Protein AF-H1W2R5-F1 (afdb_monomer)

InterPro domains:
  IPR052895 Heterokaryon Regulation/Transcriptional Modulator [PTHR24148] (13-73)

Organism: Colletotrichum higginsianum (strain IMI 349063) (NCBI:txid759273)

Nearest PDB structures (foldseek):
  2mhg-assembly1_B  TM=4.014E-01  e=4.380E+00  Pseudomonas aeruginosa PAO1

pLDDT: mean 92.25, std 11.17, range [41.59, 98.12]

Mean predicted aligned error: 4.06 Å

Solvent-accessible surface area (backbone atoms only — not comparable to full-atom values): 5048 Å² total; per-residue (Å²): 135,81,78,76,77,60,60,40,84,45,77,56,96,95,40,48,31,39,33,41,64,88,71,57,96,85,56,40,84,39,83,49,92,95,48,60,47,29,32,35,35,32,79,38,92,88,40,87,88,21,26,27,80,74,37,67,28,52,40,68,75,38,43,67,48,64,67,62,61,89,88,71,81,83,77,94,79,51,74,97

Radius of gyration: 13.15 Å; Cα contacts (8 Å, |Δi|>4): 137; chains: 1; bounding box: 33×32×28 Å

Sequence (80 aa):
MRAALDLVLARGGRYVGMVPEGCEAGDEIWVLKGCNAPFVLRRSAEREGARRIVGAAYVHGIMNGEAVEEGVEFEPVSIH

Secondary structure (DSSP, 8-state):
------EEEEEETTEEEEEETT--TT-EEE--TT-SS-EEEEE-SSSTTEEEEEEE-EETTTGGGTT--TTPPPPP-EE-

Structure (mmCIF, N/CA/C/O backbone):
data_AF-H1W2R5-F1
#
_entry.id   AF-H1W2R5-F1
#
loop_
_atom_site.group_PDB
_atom_site.id
_atom_site.type_symbol
_atom_site.label_atom_id
_atom_site.label_alt_id
_atom_site.label_comp_id
_atom_site.label_asym_id
_atom_site.label_entity_id
_atom_site.label_seq_id
_atom_site.pdbx_PDB_ins_code
_atom_site.Cartn_x
_atom_site.Cartn_y
_atom_site.Cartn_z
_atom_site.occupancy
_atom_site.B_iso_or_equiv
_atom_site.auth_seq_id
_atom_site.auth_comp_id
_atom_site.auth_asym_id
_atom_site.auth_atom_id
_atom_site.pdbx_PDB_model_num
ATOM 1 N N . MET A 1 1 ? 12.989 21.171 -10.008 1.00 41.59 1 MET A N 1
ATOM 2 C CA . MET A 1 1 ? 13.231 19.717 -9.952 1.00 41.59 1 MET A CA 1
ATOM 3 C C . MET A 1 1 ? 11.894 19.040 -9.678 1.00 41.59 1 MET A C 1
ATOM 5 O O . MET A 1 1 ? 11.462 19.012 -8.537 1.00 41.59 1 MET A O 1
ATOM 9 N N . ARG A 1 2 ? 11.166 18.616 -10.718 1.00 42.81 2 ARG A N 1
ATOM 10 C CA . ARG A 1 2 ? 10.088 17.637 -10.529 1.00 42.81 2 ARG A CA 1
ATOM 11 C C . ARG A 1 2 ? 10.809 16.299 -10.460 1.00 42.81 2 ARG A C 1
ATOM 13 O O . ARG A 1 2 ? 11.374 15.896 -11.469 1.00 42.81 2 ARG A O 1
ATOM 20 N N . ALA A 1 3 ? 10.873 15.679 -9.285 1.00 49.62 3 ALA A N 1
ATOM 21 C CA . ALA A 1 3 ? 11.109 14.245 -9.260 1.00 49.62 3 ALA A CA 1
ATOM 22 C C . ALA A 1 3 ? 9.932 13.649 -10.034 1.00 49.62 3 ALA A C 1
ATOM 24 O O . ALA A 1 3 ? 8.778 13.869 -9.654 1.00 49.62 3 ALA A O 1
ATOM 25 N N . ALA A 1 4 ? 10.198 13.043 -11.189 1.00 55.53 4 ALA A N 1
ATOM 26 C CA . ALA A 1 4 ? 9.205 12.167 -11.774 1.00 55.53 4 ALA A CA 1
ATOM 27 C C . ALA A 1 4 ? 8.932 11.113 -10.698 1.00 55.53 4 ALA A C 1
ATOM 29 O O . ALA A 1 4 ? 9.861 10.506 -10.172 1.00 55.53 4 ALA A O 1
ATOM 30 N N . LEU A 1 5 ? 7.680 11.003 -10.264 1.00 63.44 5 LEU A N 1
ATOM 31 C CA . LEU A 1 5 ? 7.270 9.805 -9.560 1.00 63.44 5 LEU A CA 1
ATOM 32 C C . LEU A 1 5 ? 7.286 8.730 -10.641 1.00 63.44 5 LEU A C 1
ATOM 34 O O . LEU A 1 5 ? 6.417 8.748 -11.516 1.00 63.44 5 LEU A O 1
ATOM 38 N N . ASP A 1 6 ? 8.314 7.885 -10.633 1.00 85.75 6 ASP A N 1
ATOM 39 C CA . ASP A 1 6 ? 8.379 6.730 -11.517 1.00 85.75 6 ASP A CA 1
ATOM 40 C C . ASP A 1 6 ? 7.253 5.790 -11.087 1.00 85.75 6 ASP A C 1
ATOM 42 O O . ASP A 1 6 ? 7.327 5.100 -10.070 1.00 85.75 6 ASP A O 1
ATOM 46 N N . LEU A 1 7 ? 6.132 5.896 -11.799 1.00 90.31 7 LEU A N 1
ATOM 47 C CA . LEU A 1 7 ? 4.903 5.175 -11.520 1.00 90.31 7 LEU A CA 1
ATOM 48 C C . LEU A 1 7 ? 4.536 4.319 -12.721 1.00 90.31 7 LEU A C 1
ATOM 50 O O . LEU A 1 7 ? 4.556 4.778 -13.864 1.00 90.31 7 LEU A O 1
ATOM 54 N N . VAL A 1 8 ? 4.111 3.095 -12.443 1.00 94.44 8 VAL A N 1
ATOM 55 C CA . VAL A 1 8 ? 3.639 2.141 -13.443 1.00 94.44 8 VAL A CA 1
ATOM 56 C C . VAL A 1 8 ? 2.154 1.860 -13.251 1.00 94.44 8 VAL A C 1
ATOM 58 O O . VAL A 1 8 ? 1.635 1.877 -12.133 1.00 94.44 8 VAL A O 1
ATOM 61 N N . LEU A 1 9 ? 1.449 1.614 -14.356 1.00 95.69 9 LEU A N 1
ATOM 62 C CA . LEU A 1 9 ? 0.041 1.234 -14.314 1.00 95.69 9 LEU A CA 1
ATOM 63 C C . LEU A 1 9 ? -0.085 -0.209 -13.808 1.00 95.69 9 LEU A C 1
ATOM 65 O O . LEU A 1 9 ? 0.514 -1.123 -14.371 1.00 95.69 9 LEU A O 1
ATOM 69 N N . ALA A 1 10 ? -0.916 -0.415 -12.793 1.00 95.25 10 ALA A N 1
ATOM 70 C CA . ALA A 1 10 ? -1.241 -1.723 -12.244 1.00 95.25 10 ALA A CA 1
ATOM 71 C C . ALA A 1 10 ? -2.753 -1.972 -12.274 1.00 95.25 10 ALA A C 1
ATOM 73 O O . ALA A 1 10 ? -3.570 -1.054 -12.139 1.00 95.25 10 ALA A O 1
ATOM 74 N N . ARG A 1 11 ? -3.131 -3.243 -12.435 1.00 94.69 11 ARG A N 1
ATOM 75 C CA . ARG A 1 11 ? -4.524 -3.701 -12.424 1.00 94.69 11 ARG A CA 1
ATOM 76 C C . ARG A 1 11 ? -4.658 -4.931 -11.535 1.00 94.69 11 ARG A C 1
ATOM 78 O O . ARG A 1 11 ? -3.891 -5.876 -11.680 1.00 94.69 11 ARG A O 1
ATOM 85 N N . GLY A 1 12 ? -5.678 -4.946 -10.682 1.00 90.00 12 GLY A N 1
ATOM 86 C CA . GLY A 1 12 ? -6.006 -6.084 -9.823 1.00 90.00 12 GLY A CA 1
ATOM 87 C C . GLY A 1 12 ? -7.513 -6.186 -9.616 1.00 90.00 12 GLY A C 1
ATOM 88 O O . GLY A 1 12 ? -8.127 -5.282 -9.057 1.00 90.00 12 GLY A O 1
ATOM 89 N N . GLY A 1 13 ? -8.135 -7.269 -10.090 1.00 90.94 13 GLY A N 1
ATOM 90 C CA . GLY A 1 13 ? -9.589 -7.446 -10.018 1.00 90.94 13 GLY A CA 1
ATOM 91 C C . GLY A 1 13 ? -10.357 -6.276 -10.650 1.00 90.94 13 GLY A C 1
ATOM 92 O O . GLY A 1 13 ? -10.252 -6.033 -11.855 1.00 90.94 13 GLY A O 1
ATOM 93 N N . ARG A 1 14 ? -11.125 -5.553 -9.823 1.00 93.31 14 ARG A N 1
ATOM 94 C CA . ARG A 1 14 ? -11.898 -4.355 -10.209 1.00 93.31 14 ARG A CA 1
ATOM 95 C C . ARG A 1 14 ? -11.122 -3.036 -10.095 1.00 93.31 14 ARG A C 1
ATOM 97 O O . ARG A 1 14 ? -11.681 -1.993 -10.417 1.00 93.31 14 ARG A O 1
ATOM 104 N N . TYR A 1 15 ? -9.882 -3.074 -9.616 1.00 95.31 15 TYR A N 1
ATOM 105 C CA . TYR A 1 15 ? -9.079 -1.890 -9.330 1.00 95.31 15 TYR A CA 1
ATOM 106 C C . TYR A 1 15 ? -8.069 -1.606 -10.441 1.00 95.31 15 TYR A C 1
ATOM 108 O O . TYR A 1 15 ? -7.486 -2.517 -11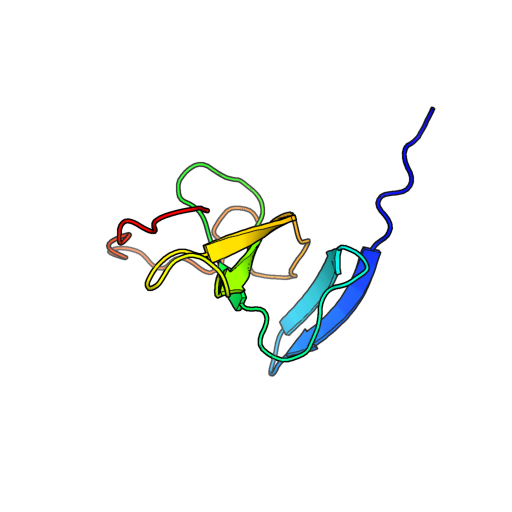.039 1.00 95.31 15 TYR A O 1
ATOM 116 N N . VAL A 1 16 ? -7.842 -0.316 -10.671 1.00 96.50 16 VAL A N 1
ATOM 117 C CA . VAL A 1 16 ? -6.774 0.228 -11.509 1.00 96.50 16 VAL A CA 1
ATOM 118 C C . VAL A 1 16 ? -6.043 1.301 -10.710 1.00 96.50 16 VAL A C 1
ATOM 120 O O . VAL A 1 16 ? -6.666 2.068 -9.969 1.00 96.50 16 VAL A O 1
ATOM 123 N N . GLY A 1 17 ? -4.724 1.341 -10.832 1.00 95.81 17 GLY A N 1
ATOM 124 C CA . GLY A 1 17 ? -3.908 2.282 -10.083 1.00 95.81 17 GLY A CA 1
ATOM 125 C C . GLY A 1 17 ? -2.560 2.554 -10.725 1.00 95.81 17 GLY A C 1
ATOM 126 O O . GLY A 1 17 ? -2.150 1.879 -11.665 1.00 95.81 17 GLY A O 1
ATOM 127 N N . MET A 1 18 ? -1.882 3.562 -10.194 1.00 96.81 18 MET A N 1
ATOM 128 C CA . MET A 1 18 ? -0.492 3.878 -10.471 1.00 96.81 18 MET A CA 1
ATOM 129 C C . MET A 1 18 ? 0.314 3.588 -9.208 1.00 96.81 18 MET A C 1
ATOM 131 O O . MET A 1 18 ? 0.038 4.156 -8.150 1.00 96.81 18 MET A O 1
ATOM 135 N N . VAL A 1 19 ? 1.281 2.687 -9.317 1.00 96.44 19 VAL A N 1
ATOM 136 C CA . VAL A 1 19 ? 2.112 2.210 -8.202 1.00 96.44 19 VAL A CA 1
ATOM 137 C C . VAL A 1 19 ? 3.580 2.560 -8.454 1.00 96.44 19 VAL A C 1
ATOM 139 O O . VAL A 1 19 ? 3.929 2.773 -9.616 1.00 96.44 19 VAL A O 1
ATOM 142 N N . PRO A 1 20 ? 4.441 2.631 -7.421 1.00 95.50 20 PRO A N 1
ATOM 143 C CA . PRO A 1 20 ? 5.872 2.867 -7.604 1.00 95.50 20 PRO A CA 1
ATOM 144 C C . PRO A 1 20 ? 6.513 1.909 -8.614 1.00 95.50 20 PRO A C 1
ATOM 146 O O . PRO A 1 20 ? 6.166 0.727 -8.683 1.00 95.50 20 PRO A O 1
ATOM 149 N N . GLU A 1 21 ? 7.481 2.400 -9.379 1.00 92.88 21 GLU A N 1
ATOM 150 C CA . GLU A 1 21 ? 8.356 1.548 -10.174 1.00 92.88 21 GLU A CA 1
ATOM 151 C C . GLU A 1 21 ? 9.072 0.528 -9.267 1.00 92.88 21 GLU A C 1
ATOM 153 O O . GLU A 1 21 ? 9.447 0.825 -8.133 1.00 92.88 21 GLU A O 1
ATOM 158 N N . GLY A 1 22 ? 9.209 -0.713 -9.743 1.00 91.44 22 GLY A N 1
ATOM 159 C CA . GLY A 1 22 ? 9.759 -1.821 -8.952 1.00 91.44 22 GLY A CA 1
ATOM 160 C C . GLY A 1 22 ? 8.738 -2.556 -8.075 1.00 91.44 22 GLY A C 1
ATOM 161 O O . GLY A 1 22 ? 9.127 -3.451 -7.318 1.00 91.44 22 GLY A O 1
ATOM 162 N N . CYS A 1 23 ? 7.445 -2.222 -8.179 1.00 95.25 23 CYS A N 1
ATOM 163 C CA . CYS A 1 23 ? 6.382 -3.098 -7.687 1.00 95.25 23 CYS A CA 1
ATOM 164 C C . CYS A 1 23 ? 6.364 -4.424 -8.462 1.00 95.25 23 CYS A C 1
ATOM 166 O O . CYS A 1 23 ? 6.591 -4.460 -9.672 1.00 95.25 23 CYS A O 1
ATOM 168 N N . GLU A 1 24 ? 6.051 -5.508 -7.765 1.00 94.81 24 GLU A N 1
ATOM 169 C CA . GLU A 1 24 ? 6.041 -6.868 -8.304 1.00 94.81 24 GLU A CA 1
ATOM 170 C C . GLU A 1 24 ? 4.822 -7.659 -7.811 1.00 94.81 24 GLU A C 1
ATOM 172 O O . GLU A 1 24 ? 4.121 -7.274 -6.873 1.00 94.81 24 GLU A O 1
ATOM 177 N N . ALA A 1 25 ? 4.520 -8.769 -8.489 1.00 93.50 25 ALA A N 1
ATOM 178 C CA . ALA A 1 25 ? 3.412 -9.631 -8.098 1.00 93.50 25 ALA A CA 1
ATOM 179 C C . ALA A 1 25 ? 3.637 -10.182 -6.679 1.00 93.50 25 ALA A C 1
ATOM 181 O O . ALA A 1 25 ? 4.683 -10.757 -6.388 1.00 93.50 25 ALA A O 1
ATOM 182 N N . GLY A 1 26 ? 2.633 -10.029 -5.815 1.00 93.88 26 GLY A N 1
ATOM 183 C CA . GLY A 1 26 ? 2.724 -10.370 -4.392 1.00 93.88 26 GLY A CA 1
ATOM 184 C C . GLY A 1 26 ? 2.892 -9.156 -3.476 1.00 93.88 26 GLY A C 1
ATOM 185 O O . GLY A 1 26 ? 2.711 -9.301 -2.269 1.00 93.88 26 GLY A O 1
ATOM 186 N N . ASP A 1 27 ? 3.163 -7.972 -4.030 1.00 97.00 27 ASP A N 1
ATOM 187 C CA . ASP A 1 27 ? 3.022 -6.721 -3.291 1.00 97.00 27 ASP A CA 1
ATOM 188 C C . ASP A 1 27 ? 1.562 -6.457 -2.913 1.00 97.00 27 ASP A C 1
ATOM 190 O O . ASP A 1 27 ? 0.627 -6.757 -3.660 1.00 97.00 27 ASP A O 1
ATOM 194 N N . GLU A 1 28 ? 1.372 -5.875 -1.733 1.00 96.25 28 GLU A N 1
ATOM 195 C CA . GLU A 1 28 ? 0.067 -5.666 -1.120 1.00 96.25 28 GLU A CA 1
ATOM 196 C C . GLU A 1 28 ? -0.277 -4.168 -1.113 1.00 96.25 28 GLU A C 1
ATOM 198 O O . GLU A 1 28 ? 0.560 -3.330 -0.779 1.00 96.25 28 GLU A O 1
ATOM 203 N N . ILE A 1 29 ? -1.527 -3.820 -1.436 1.00 96.75 29 ILE A N 1
ATOM 204 C CA . ILE A 1 29 ? -2.052 -2.455 -1.286 1.00 96.75 29 ILE A CA 1
ATOM 205 C C . ILE A 1 29 ? -2.679 -2.318 0.101 1.00 96.75 29 ILE A C 1
ATOM 207 O O . ILE A 1 29 ? -3.6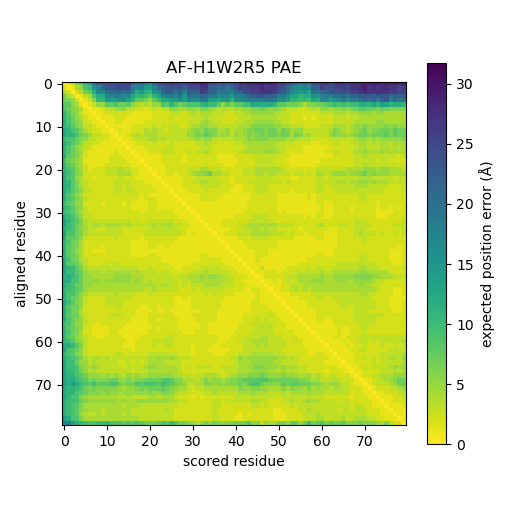35 -3.019 0.422 1.00 96.75 29 ILE A O 1
ATOM 211 N N . TRP A 1 30 ? -2.164 -1.389 0.900 1.00 97.00 30 TRP A N 1
ATOM 212 C CA . TRP A 1 30 ? -2.601 -1.126 2.267 1.00 97.00 30 TRP A CA 1
ATOM 213 C C . TRP A 1 30 ? -3.180 0.281 2.399 1.00 97.00 30 TRP A C 1
ATOM 215 O O . TRP A 1 30 ? -2.616 1.252 1.893 1.00 97.00 30 TRP A O 1
ATOM 225 N N . VAL A 1 31 ? -4.280 0.408 3.142 1.00 96.94 31 VAL A N 1
ATOM 226 C CA . VAL A 1 31 ? -4.781 1.705 3.613 1.00 96.94 31 VAL A CA 1
ATOM 227 C C . VAL A 1 31 ? -4.226 1.943 5.011 1.00 96.94 31 VAL A C 1
ATOM 229 O O . VAL A 1 31 ? -4.551 1.220 5.950 1.00 96.94 31 VAL A O 1
ATOM 232 N N . LEU A 1 32 ? -3.371 2.955 5.152 1.00 95.88 32 LEU A N 1
ATOM 233 C CA . LEU A 1 32 ? -2.782 3.320 6.438 1.00 95.88 32 LEU A CA 1
ATOM 234 C C . LEU A 1 32 ? -3.604 4.432 7.093 1.00 95.88 32 LEU A C 1
ATOM 236 O O . LEU A 1 32 ? -3.869 5.469 6.482 1.00 95.88 32 LEU A O 1
ATOM 240 N N . LYS A 1 33 ? -4.004 4.223 8.352 1.00 94.25 33 LYS A N 1
ATOM 241 C CA . LYS A 1 33 ? -4.793 5.197 9.115 1.00 94.25 33 LYS A CA 1
ATOM 242 C C . LYS A 1 33 ? -4.059 6.538 9.198 1.00 94.25 33 LYS A C 1
ATOM 244 O O . LYS A 1 33 ? -2.914 6.597 9.636 1.00 94.25 33 LYS A O 1
ATOM 249 N N . GLY A 1 34 ? -4.745 7.614 8.8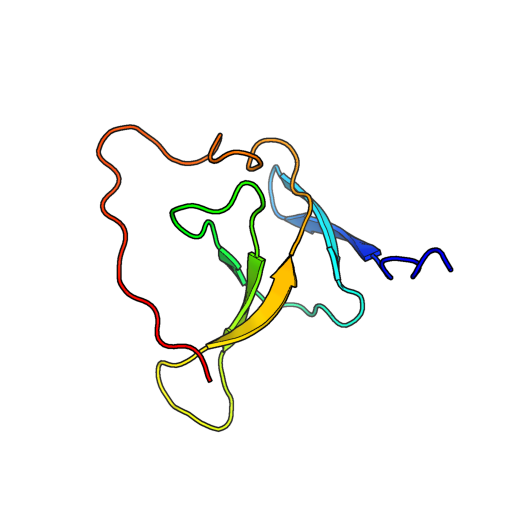14 1.00 92.62 34 GLY A N 1
ATOM 250 C CA . GLY A 1 34 ? -4.195 8.975 8.809 1.00 92.62 34 GLY A CA 1
ATOM 251 C C . GLY A 1 34 ? -3.501 9.385 7.506 1.00 92.62 34 GLY A C 1
ATOM 252 O O . GLY A 1 34 ? -3.114 10.544 7.377 1.00 92.62 34 GLY A O 1
ATOM 253 N N . CYS A 1 35 ? -3.378 8.486 6.527 1.00 95.12 35 CYS A N 1
ATOM 254 C CA . CYS A 1 35 ? -2.885 8.811 5.192 1.00 95.12 35 CYS A CA 1
ATOM 255 C C . CYS A 1 35 ? -4.043 9.033 4.210 1.00 95.12 35 CYS A C 1
ATOM 257 O O . CYS A 1 35 ? -5.093 8.404 4.307 1.00 95.12 35 CYS A O 1
ATOM 259 N N . ASN A 1 36 ? -3.837 9.909 3.226 1.00 95.56 36 ASN A N 1
ATOM 260 C CA . ASN A 1 36 ? -4.802 10.184 2.156 1.00 95.56 36 ASN A CA 1
ATOM 261 C C . ASN A 1 36 ? -4.586 9.322 0.897 1.00 95.56 36 ASN A C 1
ATOM 263 O O . ASN A 1 36 ? -5.389 9.370 -0.033 1.00 95.56 36 ASN A O 1
ATOM 267 N N . ALA A 1 37 ? -3.511 8.539 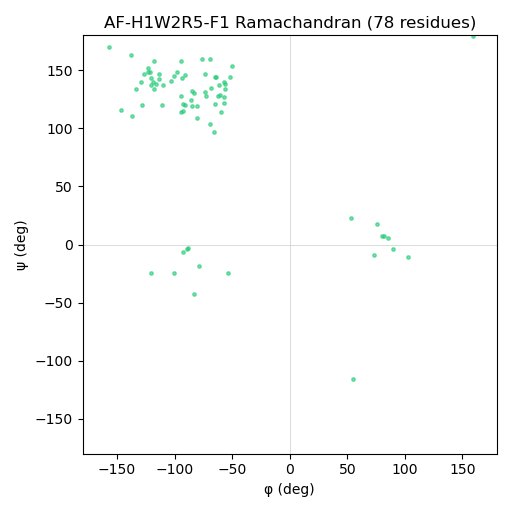0.859 1.00 96.44 37 ALA A N 1
ATOM 268 C CA . ALA A 1 37 ? -3.181 7.625 -0.223 1.00 96.44 37 ALA A CA 1
ATOM 269 C C . ALA A 1 37 ? -2.939 6.215 0.336 1.00 96.44 37 ALA A C 1
ATOM 271 O O . ALA A 1 37 ? -2.429 6.089 1.456 1.00 96.44 37 ALA A O 1
ATOM 272 N N . PRO A 1 38 ? -3.276 5.157 -0.420 1.00 97.38 38 PRO A N 1
ATOM 273 C CA . PRO A 1 38 ? -2.826 3.815 -0.103 1.00 97.38 38 PRO A CA 1
ATOM 274 C C . PRO A 1 38 ? -1.314 3.672 -0.320 1.00 97.38 38 PRO A C 1
ATOM 276 O O . PRO A 1 38 ? -0.688 4.428 -1.067 1.00 97.38 38 PRO A O 1
ATOM 279 N N . PHE A 1 39 ? -0.733 2.662 0.317 1.00 97.12 39 PHE A N 1
ATOM 280 C CA . PHE A 1 39 ? 0.681 2.322 0.220 1.00 97.12 39 PHE A CA 1
ATOM 281 C C . PHE A 1 39 ? 0.858 0.909 -0.306 1.00 97.12 39 PHE A C 1
ATOM 283 O O . PHE A 1 39 ? 0.107 0.003 0.042 1.00 97.12 39 PHE A O 1
ATOM 290 N N . VAL A 1 40 ? 1.890 0.724 -1.117 1.00 97.69 40 VAL A N 1
ATOM 291 C CA . VAL A 1 40 ? 2.371 -0.594 -1.500 1.00 97.69 40 VAL A CA 1
ATOM 292 C C . VAL A 1 40 ? 3.327 -1.085 -0.420 1.00 97.69 40 VAL A C 1
ATOM 294 O O . VAL A 1 40 ? 4.353 -0.448 -0.157 1.00 97.69 40 VAL A O 1
ATOM 297 N N . LEU A 1 41 ? 2.991 -2.210 0.206 1.00 97.88 41 LEU A N 1
ATOM 298 C CA . LEU A 1 41 ? 3.833 -2.897 1.178 1.00 97.88 41 LEU A CA 1
ATOM 299 C C . LEU A 1 41 ? 4.280 -4.252 0.632 1.00 97.88 41 LEU A C 1
ATOM 301 O O . LEU A 1 41 ? 3.508 -4.972 0.000 1.00 97.88 41 LEU A O 1
ATOM 305 N N . ARG A 1 42 ? 5.525 -4.619 0.937 1.00 97.81 42 ARG A N 1
ATOM 306 C CA . ARG A 1 42 ? 6.113 -5.919 0.592 1.00 97.81 42 ARG A CA 1
ATOM 307 C C . ARG A 1 42 ? 6.511 -6.657 1.856 1.00 97.81 42 ARG A C 1
ATOM 309 O O . ARG A 1 42 ? 7.071 -6.050 2.765 1.00 97.81 42 ARG A O 1
ATOM 316 N N . ARG A 1 43 ? 6.285 -7.969 1.931 1.00 97.38 43 ARG A N 1
ATOM 317 C CA . ARG A 1 43 ? 6.790 -8.785 3.054 1.00 97.38 43 ARG A CA 1
ATOM 318 C C . ARG A 1 43 ? 8.308 -8.632 3.173 1.00 97.38 43 ARG A C 1
ATOM 320 O O . ARG A 1 43 ? 9.018 -8.657 2.168 1.00 97.38 43 ARG A O 1
ATOM 327 N N . SER A 1 44 ? 8.806 -8.430 4.392 1.00 96.62 44 SER A N 1
ATOM 328 C CA . SER A 1 44 ? 10.249 -8.362 4.618 1.00 96.62 44 SER A CA 1
ATOM 329 C C . SER A 1 44 ? 10.856 -9.758 4.506 1.00 96.62 44 SER A C 1
ATOM 331 O O . SER A 1 44 ? 10.364 -10.703 5.120 1.00 96.62 44 SER A O 1
ATOM 333 N N . ALA A 1 45 ? 11.937 -9.875 3.736 1.00 95.12 45 ALA A N 1
ATOM 334 C CA . ALA A 1 45 ? 12.750 -11.089 3.686 1.00 95.12 45 ALA A CA 1
ATOM 335 C C . ALA A 1 45 ? 13.695 -11.206 4.897 1.00 95.12 45 ALA A C 1
ATOM 337 O O . ALA A 1 45 ? 14.191 -12.288 5.188 1.00 95.12 45 ALA A O 1
ATOM 338 N N . GLU A 1 46 ? 13.943 -10.095 5.596 1.00 96.31 46 GLU A N 1
ATOM 339 C CA . GLU A 1 46 ? 14.936 -9.994 6.674 1.00 96.31 46 GLU A CA 1
ATOM 340 C C . GLU A 1 46 ? 14.301 -10.071 8.068 1.00 96.31 46 GLU A C 1
ATOM 342 O O . GLU A 1 46 ? 14.959 -10.458 9.032 1.00 96.31 46 GLU A O 1
ATOM 347 N N . ARG A 1 47 ? 13.012 -9.721 8.192 1.00 96.38 47 ARG A N 1
ATOM 348 C CA . ARG A 1 47 ? 12.295 -9.691 9.471 1.00 96.38 47 ARG A CA 1
ATOM 349 C C . ARG A 1 47 ? 10.900 -10.292 9.349 1.00 96.38 47 ARG A C 1
ATOM 351 O O . ARG A 1 47 ? 9.998 -9.685 8.773 1.00 96.38 47 ARG A O 1
ATOM 358 N N . GLU A 1 48 ? 10.713 -11.458 9.959 1.00 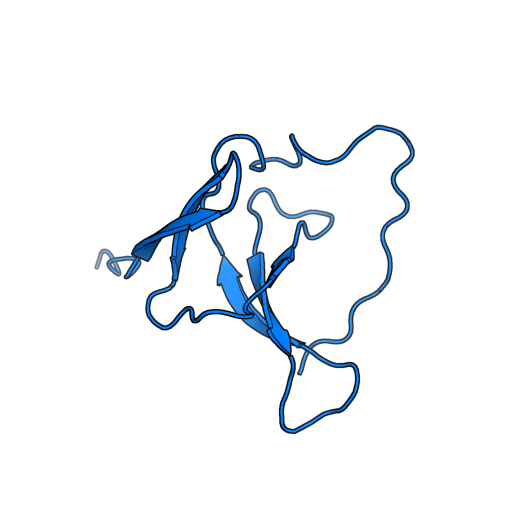96.25 48 GLU A N 1
ATOM 359 C CA . GLU A 1 48 ? 9.427 -12.154 9.993 1.00 96.25 48 GLU A CA 1
ATOM 360 C C . GLU A 1 48 ? 8.315 -11.273 10.589 1.00 96.25 48 GLU A C 1
ATOM 362 O O . GLU A 1 48 ? 8.518 -10.531 11.552 1.00 96.25 48 GLU A O 1
ATOM 367 N N . GLY A 1 49 ? 7.133 -11.312 9.969 1.00 95.38 49 GLY A N 1
ATOM 368 C CA . GLY A 1 49 ? 5.971 -10.517 10.376 1.00 95.38 49 GLY A CA 1
ATOM 369 C C . GLY A 1 49 ? 6.05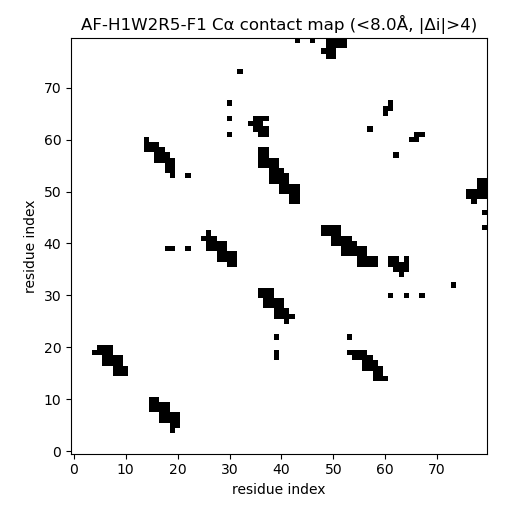6 -9.021 10.046 1.00 95.38 49 GLY A C 1
ATOM 370 O O . GLY A 1 49 ? 5.043 -8.324 10.146 1.00 95.38 49 GLY A O 1
ATOM 371 N N . ALA A 1 50 ? 7.208 -8.510 9.606 1.00 97.50 50 ALA A N 1
ATOM 372 C CA . ALA A 1 50 ? 7.354 -7.122 9.188 1.00 97.50 50 ALA A CA 1
ATOM 373 C C . ALA A 1 50 ? 7.184 -6.951 7.673 1.00 97.50 50 ALA A C 1
ATOM 375 O O . ALA A 1 50 ? 7.334 -7.886 6.880 1.00 97.50 50 ALA A O 1
ATOM 376 N N . ARG A 1 51 ? 6.848 -5.729 7.266 1.00 98.12 51 ARG A N 1
ATOM 377 C CA . ARG A 1 51 ? 6.729 -5.331 5.863 1.00 98.12 51 ARG A CA 1
ATOM 378 C C . ARG A 1 51 ? 7.688 -4.184 5.567 1.00 98.12 51 ARG A C 1
ATOM 380 O O . ARG A 1 51 ? 7.937 -3.358 6.434 1.00 98.12 51 ARG A O 1
ATOM 387 N N . ARG A 1 52 ? 8.194 -4.111 4.344 1.00 97.00 52 ARG A N 1
ATOM 388 C CA . ARG A 1 52 ? 8.898 -2.942 3.815 1.00 97.00 52 ARG A CA 1
ATOM 389 C C . ARG A 1 52 ? 7.905 -2.055 3.079 1.00 97.00 52 ARG A C 1
ATOM 391 O O . ARG A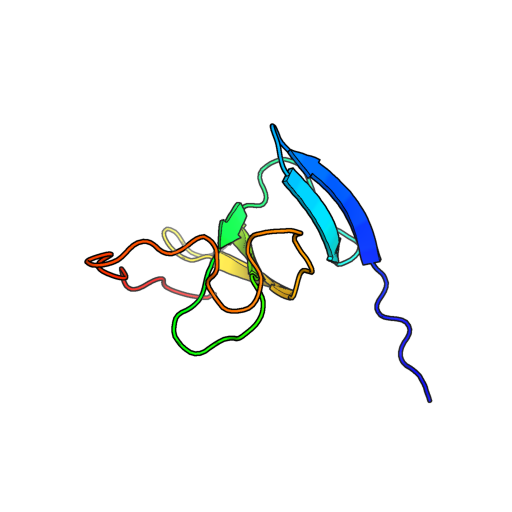 1 52 ? 7.010 -2.560 2.397 1.00 97.00 52 ARG A O 1
ATOM 398 N N . ILE A 1 53 ? 8.085 -0.745 3.186 1.00 96.31 53 ILE A N 1
ATOM 399 C CA . ILE A 1 53 ? 7.327 0.220 2.388 1.00 96.31 53 ILE A CA 1
ATOM 400 C C . ILE A 1 53 ? 7.977 0.301 1.008 1.00 96.31 53 ILE A C 1
ATOM 402 O O . ILE A 1 53 ? 9.143 0.671 0.903 1.00 96.31 53 ILE A O 1
ATOM 406 N N . VAL A 1 54 ? 7.225 -0.032 -0.041 1.00 96.44 54 VAL A N 1
ATOM 407 C CA . VAL A 1 54 ? 7.661 0.183 -1.429 1.00 96.44 54 VAL A CA 1
ATOM 408 C C . VAL A 1 54 ? 7.368 1.630 -1.837 1.00 96.44 54 VAL A C 1
ATOM 410 O O . VAL A 1 54 ? 8.225 2.298 -2.406 1.00 96.44 54 VAL A O 1
ATOM 413 N N . GLY A 1 55 ? 6.191 2.154 -1.481 1.00 95.44 55 GLY A N 1
ATOM 414 C CA . GLY A 1 55 ? 5.861 3.572 -1.649 1.00 95.44 55 GLY A CA 1
ATOM 415 C C . GLY A 1 55 ? 4.360 3.851 -1.666 1.00 95.44 55 GLY A C 1
ATOM 416 O O . GLY A 1 55 ? 3.546 2.938 -1.547 1.00 95.44 55 GLY A O 1
ATOM 417 N N . ALA A 1 56 ? 3.986 5.123 -1.805 1.00 95.75 56 ALA A N 1
ATOM 418 C CA . ALA A 1 56 ? 2.589 5.522 -1.965 1.00 95.75 56 ALA A CA 1
ATOM 419 C C . ALA A 1 56 ? 2.076 5.177 -3.373 1.00 95.75 56 ALA A C 1
ATOM 421 O O . ALA A 1 56 ? 2.822 5.260 -4.349 1.00 95.75 56 ALA A O 1
ATOM 422 N N . ALA A 1 57 ? 0.795 4.836 -3.478 1.00 96.31 57 ALA A N 1
ATOM 423 C CA . ALA A 1 57 ? 0.127 4.533 -4.737 1.00 96.31 57 ALA A CA 1
ATOM 424 C C . ALA A 1 57 ? -1.094 5.431 -4.944 1.00 96.31 57 ALA A C 1
ATOM 426 O O . ALA A 1 57 ? -1.758 5.845 -3.996 1.00 96.31 57 ALA A O 1
ATOM 427 N N . TYR A 1 58 ? -1.430 5.680 -6.207 1.00 96.19 58 TYR A N 1
ATOM 428 C CA . TYR A 1 58 ? -2.768 6.117 -6.579 1.00 96.19 58 TYR A CA 1
ATOM 429 C C . TYR A 1 58 ? -3.589 4.882 -6.931 1.00 96.19 58 TYR A C 1
ATOM 431 O O . TYR A 1 58 ? -3.238 4.166 -7.865 1.00 96.19 58 TYR A O 1
ATOM 439 N N . VAL A 1 59 ? -4.695 4.630 -6.234 1.00 97.06 59 VAL A N 1
ATOM 440 C CA . VAL A 1 59 ? -5.631 3.566 -6.621 1.00 97.06 59 VAL A CA 1
ATOM 441 C C . VAL A 1 59 ? -7.032 4.141 -6.687 1.00 97.06 59 VAL A C 1
ATOM 443 O O . VAL A 1 59 ? -7.553 4.670 -5.703 1.00 97.06 59 VAL A O 1
ATOM 446 N N . HIS A 1 60 ? -7.633 4.058 -7.871 1.00 95.75 60 HIS A N 1
ATOM 447 C CA . HIS A 1 60 ? -8.951 4.623 -8.109 1.00 95.75 60 HIS A CA 1
ATOM 448 C C . HIS A 1 60 ? -9.997 3.937 -7.216 1.00 95.75 60 HIS A C 1
ATOM 450 O O . HIS A 1 60 ? -10.083 2.707 -7.203 1.00 95.75 60 HIS A O 1
ATOM 456 N N . GLY A 1 61 ? -10.774 4.727 -6.470 1.00 95.31 61 GLY A N 1
ATOM 457 C CA . GLY A 1 61 ? -11.781 4.228 -5.526 1.00 95.31 61 GLY A CA 1
ATOM 458 C C . GLY A 1 61 ? -11.246 3.795 -4.154 1.00 95.31 61 GLY A C 1
ATOM 459 O O . GLY A 1 61 ? -11.989 3.182 -3.394 1.00 95.31 61 GLY A O 1
ATOM 460 N N . ILE A 1 62 ? -9.962 4.029 -3.847 1.00 96.69 62 ILE A N 1
ATOM 461 C CA . ILE A 1 62 ? -9.351 3.709 -2.535 1.00 96.69 62 ILE A CA 1
ATOM 462 C C . ILE A 1 62 ? -8.773 4.954 -1.847 1.00 96.69 62 ILE A C 1
ATOM 464 O O . ILE A 1 62 ? -8.633 4.981 -0.622 1.00 96.69 62 ILE A O 1
ATOM 468 N N . MET A 1 63 ? -8.418 5.983 -2.625 1.00 96.38 63 MET A N 1
ATOM 469 C CA . MET A 1 63 ? -7.870 7.244 -2.116 1.00 96.38 63 MET A CA 1
ATOM 470 C C . MET A 1 63 ? -8.736 7.821 -0.994 1.00 96.38 63 MET A C 1
ATOM 472 O O . MET A 1 63 ? -9.929 7.560 -0.918 1.00 96.38 63 MET A O 1
ATOM 476 N N . ASN A 1 64 ? -8.128 8.606 -0.105 1.00 95.50 64 ASN A N 1
ATOM 477 C CA . ASN A 1 64 ? -8.814 9.247 1.021 1.00 95.50 64 ASN A CA 1
ATOM 478 C C . ASN A 1 64 ? -9.625 8.281 1.908 1.00 95.50 64 ASN A C 1
ATOM 480 O O . ASN A 1 64 ? -10.542 8.711 2.602 1.00 95.50 64 ASN A O 1
ATOM 484 N N . GLY A 1 65 ? -9.293 6.987 1.894 1.00 91.38 65 GLY A N 1
ATOM 485 C CA . GLY A 1 65 ? -10.007 5.977 2.665 1.00 91.38 65 GLY A CA 1
ATOM 486 C C . GLY A 1 65 ? -11.367 5.581 2.087 1.00 91.38 65 GLY A C 1
ATOM 487 O O . GLY A 1 65 ? -12.137 4.964 2.805 1.00 91.38 65 GLY A O 1
ATOM 488 N N . GLU A 1 66 ? -11.663 5.867 0.814 1.00 94.44 66 GLU A N 1
ATOM 489 C CA . G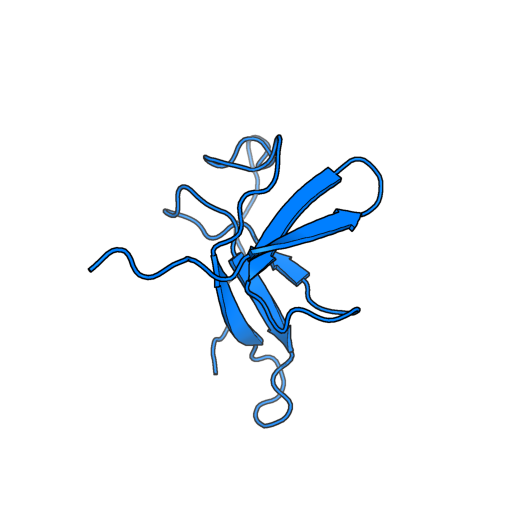LU A 1 66 ? -12.928 5.494 0.144 1.00 94.44 66 GLU A CA 1
ATOM 490 C C . GLU A 1 66 ? -13.259 3.990 0.230 1.00 94.44 66 GLU A C 1
ATOM 492 O O . GLU A 1 66 ? -14.422 3.603 0.156 1.00 94.44 66 GLU A O 1
ATOM 497 N N . ALA A 1 67 ? -12.241 3.141 0.401 1.00 91.19 67 ALA A N 1
ATOM 498 C CA . ALA A 1 67 ? -12.398 1.696 0.561 1.00 91.19 67 ALA A CA 1
ATOM 499 C C . ALA A 1 67 ? -12.579 1.232 2.019 1.00 91.19 67 ALA A C 1
ATOM 501 O O . ALA A 1 67 ? -12.728 0.035 2.253 1.00 91.19 67 ALA A O 1
ATOM 502 N N . VAL A 1 68 ? -12.508 2.137 2.998 1.00 93.50 68 VAL A N 1
ATOM 503 C CA . VAL A 1 68 ? -12.653 1.820 4.424 1.00 93.50 68 VAL A CA 1
ATOM 504 C C . VAL A 1 68 ? -14.115 1.994 4.817 1.00 93.50 68 VAL A C 1
ATOM 506 O O . VAL A 1 68 ? -14.647 3.100 4.787 1.00 93.50 68 VAL A O 1
ATOM 509 N N . GLU A 1 69 ? -14.760 0.894 5.193 1.00 91.88 69 GLU A N 1
ATOM 510 C CA . GLU A 1 69 ? -16.142 0.900 5.674 1.00 91.88 69 GLU A CA 1
ATOM 511 C C . GLU A 1 69 ? -16.242 1.423 7.118 1.00 91.88 69 GLU A C 1
ATOM 513 O O . GLU A 1 69 ? -15.269 1.436 7.882 1.00 91.88 69 GLU A O 1
ATOM 518 N N . GLU A 1 70 ? -17.438 1.859 7.516 1.00 91.44 70 GLU A N 1
ATOM 519 C CA . GLU A 1 70 ? -17.698 2.227 8.909 1.00 91.44 70 GLU A CA 1
ATOM 520 C C . GLU A 1 70 ? -17.502 1.019 9.838 1.00 91.44 70 GLU A C 1
ATOM 522 O O . GLU A 1 70 ? -17.927 -0.095 9.539 1.00 91.44 70 GLU A O 1
ATOM 527 N N . GLY A 1 71 ? -16.860 1.240 10.989 1.00 89.38 71 GLY A N 1
ATOM 528 C CA . GLY A 1 71 ? -16.597 0.180 11.970 1.00 89.38 71 GLY A CA 1
ATOM 529 C C . GLY A 1 71 ? -15.393 -0.713 11.655 1.00 89.38 71 GLY A C 1
ATOM 530 O O . GLY A 1 71 ? -15.173 -1.692 12.364 1.00 89.38 71 GLY A O 1
ATOM 531 N N . VAL A 1 72 ? -14.594 -0.387 10.632 1.00 92.75 72 VAL A N 1
ATOM 532 C CA . VAL A 1 72 ? -13.312 -1.064 10.396 1.00 92.75 72 VAL A CA 1
ATOM 533 C C . VAL A 1 72 ? -12.347 -0.791 11.552 1.00 92.75 72 VAL A C 1
ATOM 535 O O . VAL A 1 72 ? -11.963 0.350 11.821 1.00 92.75 72 VAL A O 1
ATOM 538 N N . GLU A 1 73 ? -11.902 -1.868 12.194 1.00 94.56 73 GLU A N 1
ATOM 539 C CA . GLU A 1 73 ? -10.809 -1.844 13.160 1.00 94.56 73 GLU A CA 1
ATOM 540 C C . GLU A 1 73 ? -9.469 -1.969 12.429 1.00 94.56 73 GLU A C 1
ATOM 542 O O . GLU A 1 73 ? -9.233 -2.907 11.667 1.00 94.56 73 GLU A O 1
ATOM 547 N N . PHE A 1 74 ? -8.576 -1.009 12.660 1.00 94.69 74 PHE A N 1
ATOM 548 C CA . PHE A 1 74 ? -7.230 -1.041 12.092 1.00 94.69 74 PHE A CA 1
ATOM 549 C C . PHE A 1 74 ? -6.319 -1.905 12.959 1.00 94.69 74 PHE A C 1
ATOM 551 O O . PHE A 1 74 ? -6.216 -1.685 14.167 1.00 94.69 74 PHE A O 1
ATOM 558 N N . GLU A 1 75 ? -5.594 -2.830 12.335 1.00 94.75 75 GLU A N 1
ATOM 559 C CA . GLU A 1 75 ? -4.576 -3.624 13.017 1.00 94.75 75 GLU A CA 1
ATOM 560 C C . GLU A 1 75 ? -3.185 -2.967 12.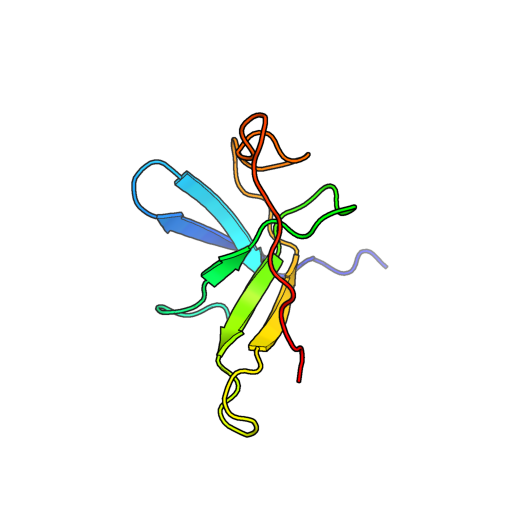949 1.00 94.75 75 GLU A C 1
ATOM 562 O O . GLU A 1 75 ? -2.839 -2.315 11.955 1.00 94.75 75 GLU A O 1
ATOM 567 N N . PRO A 1 76 ? -2.354 -3.119 13.995 1.00 95.81 76 PRO A N 1
ATOM 568 C CA . PRO A 1 76 ? -0.976 -2.666 13.948 1.00 95.81 76 PRO A CA 1
ATOM 569 C C . PRO A 1 76 ? -0.164 -3.519 12.968 1.00 95.81 76 PRO A C 1
ATOM 571 O O . PRO A 1 76 ? -0.185 -4.748 13.008 1.00 95.81 76 PRO A O 1
ATOM 574 N N . VAL A 1 77 ? 0.635 -2.851 12.138 1.00 95.44 77 VAL A N 1
ATOM 575 C CA . VAL A 1 77 ? 1.586 -3.492 11.228 1.00 95.44 77 VAL A CA 1
ATOM 576 C C . VAL A 1 77 ? 3.010 -3.072 11.584 1.00 95.44 77 VAL A C 1
ATOM 578 O O . VAL A 1 77 ? 3.290 -1.898 11.817 1.00 95.44 77 VAL A O 1
ATOM 581 N N . SER A 1 78 ? 3.927 -4.039 11.649 1.00 97.25 78 SER A N 1
ATOM 582 C CA . SER A 1 78 ? 5.352 -3.764 11.862 1.00 97.25 78 SER A CA 1
ATOM 583 C C . SER A 1 78 ? 6.035 -3.448 10.535 1.00 97.25 78 SER A C 1
ATOM 585 O O . SER A 1 78 ? 5.891 -4.208 9.575 1.00 97.25 78 SER A O 1
ATOM 587 N N . ILE A 1 79 ? 6.813 -2.366 10.501 1.00 96.56 79 ILE A N 1
ATOM 588 C CA . ILE A 1 79 ? 7.627 -1.983 9.343 1.00 96.56 79 ILE A CA 1
ATOM 589 C C . ILE A 1 79 ? 9.098 -2.336 9.600 1.00 96.56 79 ILE A C 1
ATOM 591 O O . ILE A 1 79 ? 9.581 -2.218 10.731 1.00 96.56 79 ILE A O 1
ATOM 595 N N . HIS A 1 80 ? 9.771 -2.826 8.561 1.00 92.38 80 HIS A N 1
ATOM 596 C CA . HIS A 1 80 ? 11.206 -3.100 8.507 1.00 92.38 80 HIS A CA 1
ATOM 597 C C . HIS A 1 80 ? 11.875 -2.149 7.519 1.00 92.38 80 HIS A C 1
ATOM 599 O O . HIS A 1 80 ? 11.380 -2.073 6.369 1.00 92.38 80 HIS A O 1
#

Foldseek 3Di:
DPPPQQWDWDDDDPKIKTAGPPDDPQWDWADDPPAQFTWTWAQDPVDPQAIETPGTMGMPCCGRNSVPDPPDDDDDGHYD